Protein AF-A0A949EWD5-F1 (afdb_monomer)

pLDDT: mean 89.08, std 10.78, range [49.94, 97.94]

Foldseek 3Di:
DDDWDFPDWDADPPQWIWTATPVRDIDIDHCVVVCVDPVNVVVPDD

Sequence (46 aa):
MISHSPVYVEPLDDYRLLLRFDNKEERIFDVKPYLEDNYFSSLKSK

Secondary structure (DSSP, 8-state):
-PPPPEEEEEEETTTEEEEEETTS-EEEEE-HHHHTSTTTGGGS--

Radius of gyration: 12.76 Å; Cα contacts (8 Å, |Δi|>4): 60; chains: 1; bounding box: 28×20×27 Å

Mean predicted aligned error: 4.84 Å

Solvent-accessible surface area (backbone atoms only — not comparable to full-atom values): 2965 Å² total; per-residue (Å²): 135,89,86,79,52,74,76,46,79,44,86,44,79,90,55,26,33,43,36,32,29,76,84,71,49,73,47,82,45,77,48,57,78,51,44,72,37,80,86,41,36,78,72,56,78,129

Structure (mmCIF, N/CA/C/O backbone):
data_AF-A0A949EWD5-F1
#
_entry.id   AF-A0A949EWD5-F1
#
loop_
_atom_site.group_PDB
_atom_site.id
_atom_site.type_symbol
_atom_site.label_atom_id
_atom_site.label_alt_id
_atom_site.label_comp_id
_atom_site.label_asym_id
_atom_site.label_entity_id
_atom_site.label_seq_id
_atom_site.pdbx_PDB_ins_code
_atom_site.Cartn_x
_atom_site.Cartn_y
_atom_site.Cartn_z
_atom_site.occupancy
_atom_site.B_iso_or_equiv
_atom_site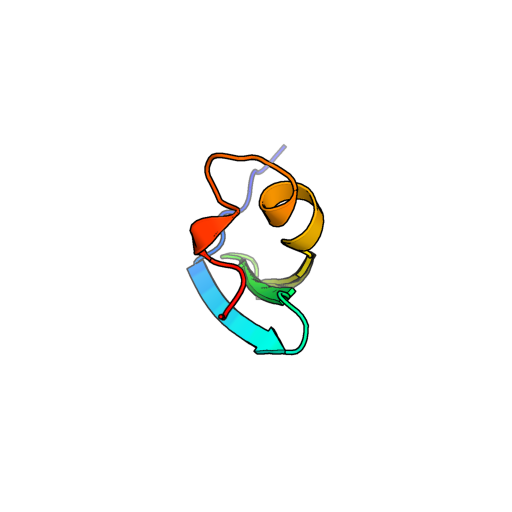.auth_seq_id
_atom_site.auth_comp_id
_atom_site.auth_asym_id
_atom_site.auth_atom_id
_atom_site.pdbx_PDB_model_num
ATOM 1 N N . MET A 1 1 ? 13.541 14.145 -15.030 1.00 56.91 1 MET A N 1
ATOM 2 C CA . MET A 1 1 ? 13.213 13.234 -13.914 1.00 56.91 1 MET A CA 1
ATOM 3 C C . MET A 1 1 ? 12.226 12.222 -14.457 1.00 56.91 1 MET A C 1
ATOM 5 O O . MET A 1 1 ? 11.215 12.647 -14.997 1.00 56.91 1 MET A O 1
ATOM 9 N N . ILE A 1 2 ? 12.559 10.933 -14.441 1.00 78.88 2 ILE A N 1
ATOM 10 C CA . ILE A 1 2 ? 11.654 9.881 -14.922 1.00 78.88 2 ILE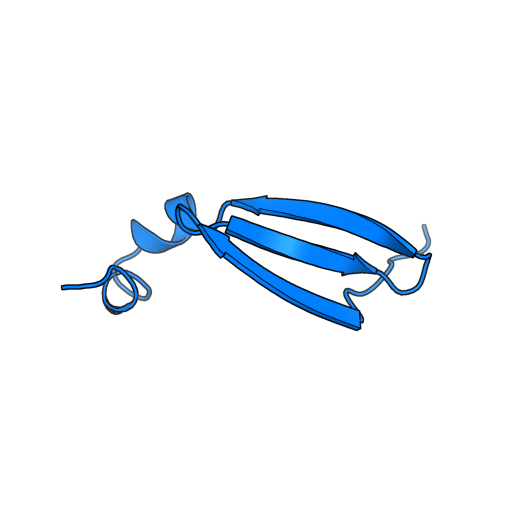 A CA 1
ATOM 11 C C . ILE A 1 2 ? 10.768 9.497 -13.737 1.00 78.88 2 ILE A C 1
ATOM 13 O O . ILE A 1 2 ? 11.287 9.167 -12.674 1.00 78.88 2 ILE A O 1
ATOM 17 N N . SER A 1 3 ? 9.451 9.617 -13.899 1.00 84.31 3 SER A N 1
ATOM 18 C CA . SER A 1 3 ? 8.486 9.129 -12.914 1.00 84.31 3 SER A CA 1
ATOM 19 C C . SER A 1 3 ? 8.154 7.684 -13.252 1.00 84.31 3 SER A C 1
ATOM 21 O O . SER A 1 3 ? 7.752 7.404 -14.379 1.00 84.31 3 SER A O 1
ATOM 23 N N . HIS A 1 4 ? 8.316 6.793 -12.283 1.00 92.12 4 HIS A N 1
ATOM 24 C CA . HIS A 1 4 ? 7.992 5.376 -12.410 1.00 92.12 4 HIS A CA 1
ATOM 25 C C . HIS A 1 4 ? 6.614 5.104 -11.816 1.00 92.12 4 HIS A C 1
ATOM 27 O O . HIS A 1 4 ? 6.260 5.694 -10.792 1.00 92.12 4 HIS A O 1
ATOM 33 N N . SER A 1 5 ? 5.838 4.225 -12.450 1.00 95.06 5 SER A N 1
ATOM 34 C CA . SER A 1 5 ? 4.484 3.889 -11.990 1.00 95.06 5 SER A CA 1
ATOM 35 C C . SER A 1 5 ? 4.454 2.521 -11.299 1.00 95.06 5 SER A C 1
ATOM 37 O O . SER A 1 5 ? 5.169 1.611 -11.733 1.00 95.06 5 SER A O 1
ATOM 39 N N . PRO A 1 6 ? 3.641 2.336 -10.241 1.00 95.56 6 PRO A N 1
ATOM 40 C CA . PRO A 1 6 ? 3.408 1.017 -9.664 1.00 95.56 6 PRO A CA 1
ATOM 41 C C . PRO A 1 6 ? 2.634 0.149 -10.666 1.00 95.56 6 PRO A C 1
ATOM 43 O O . PRO A 1 6 ? 1.615 0.570 -11.209 1.00 95.56 6 PRO A O 1
ATOM 46 N N . VAL A 1 7 ? 3.122 -1.066 -10.914 1.00 97.62 7 VAL A N 1
ATOM 47 C CA . VAL A 1 7 ? 2.530 -2.038 -11.853 1.00 97.62 7 VAL A CA 1
ATOM 48 C C . VAL A 1 7 ? 1.994 -3.288 -11.156 1.00 97.62 7 VAL A C 1
ATOM 50 O O . VAL A 1 7 ? 1.277 -4.075 -11.767 1.00 97.62 7 VAL A O 1
ATOM 53 N N . TYR A 1 8 ? 2.332 -3.481 -9.881 1.00 97.81 8 TYR A N 1
ATOM 54 C CA . TYR A 1 8 ? 1.849 -4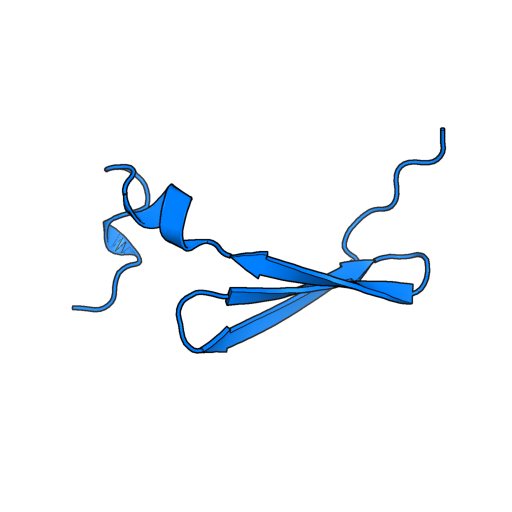.584 -9.060 1.00 97.81 8 TYR A CA 1
ATOM 55 C C . TYR A 1 8 ? 1.673 -4.134 -7.608 1.00 97.81 8 TYR A C 1
ATOM 57 O O . TYR A 1 8 ? 2.446 -3.310 -7.108 1.00 97.81 8 TYR A O 1
ATOM 65 N N . VAL A 1 9 ? 0.649 -4.690 -6.958 1.00 97.44 9 VAL A N 1
ATOM 66 C CA . VAL A 1 9 ? 0.280 -4.415 -5.571 1.00 97.44 9 VAL A CA 1
ATOM 67 C C . VAL A 1 9 ? 0.028 -5.735 -4.852 1.00 97.44 9 VAL A C 1
ATOM 69 O O . VAL A 1 9 ? -0.681 -6.596 -5.373 1.00 97.44 9 VAL A O 1
ATOM 72 N N . GLU A 1 10 ? 0.566 -5.865 -3.646 1.00 97.38 10 GLU A N 1
ATOM 73 C CA . GLU A 1 10 ? 0.251 -6.963 -2.735 1.00 97.38 10 GLU A CA 1
ATOM 74 C C . GLU A 1 10 ? -0.080 -6.397 -1.347 1.00 97.38 10 GLU A C 1
ATOM 76 O O . GLU A 1 10 ? 0.702 -5.605 -0.807 1.00 97.38 10 GLU A O 1
ATOM 81 N N . PRO A 1 11 ? -1.243 -6.747 -0.768 1.00 95.75 11 PRO A N 1
ATOM 82 C CA . PRO A 1 11 ? -1.560 -6.367 0.598 1.00 95.75 11 PRO A CA 1
ATOM 83 C C . PRO A 1 11 ? -0.717 -7.179 1.585 1.00 95.75 11 PRO A C 1
ATOM 85 O O . PRO A 1 11 ? -0.615 -8.397 1.476 1.00 95.75 11 PRO A O 1
ATOM 88 N N . LEU A 1 12 ? -0.149 -6.493 2.571 1.00 95.75 12 LEU A N 1
ATOM 89 C CA . LEU A 1 12 ? 0.581 -7.077 3.690 1.00 95.75 12 LEU A CA 1
ATOM 90 C C . LEU A 1 12 ? -0.166 -6.814 5.005 1.00 95.75 12 LEU A C 1
ATOM 92 O O . LEU A 1 12 ? -1.032 -5.939 5.096 1.00 95.75 12 LEU A O 1
ATOM 96 N N . ASP A 1 13 ? 0.235 -7.528 6.055 1.00 93.06 13 ASP A N 1
ATOM 97 C CA . ASP A 1 13 ? -0.274 -7.306 7.408 1.00 93.06 13 ASP A CA 1
ATOM 98 C C . ASP A 1 13 ? 0.036 -5.896 7.935 1.00 93.06 13 ASP A C 1
ATOM 100 O O . ASP A 1 13 ? 1.013 -5.249 7.530 1.00 93.06 13 ASP A O 1
ATOM 104 N N . ASP A 1 14 ? -0.756 -5.470 8.924 1.00 91.50 14 ASP A N 1
ATOM 105 C CA . ASP A 1 14 ? -0.664 -4.162 9.589 1.00 91.50 14 ASP A CA 1
ATOM 106 C C . ASP A 1 14 ? -0.886 -2.976 8.634 1.00 91.50 14 ASP A C 1
ATOM 108 O O . ASP A 1 14 ? -0.223 -1.945 8.728 1.00 91.50 14 ASP A O 1
ATOM 112 N N . TYR A 1 15 ? -1.826 -3.133 7.694 1.00 92.38 15 TYR A N 1
ATOM 113 C CA . TYR A 1 15 ? -2.208 -2.092 6.735 1.00 92.38 15 TYR A CA 1
ATOM 114 C C . TYR A 1 15 ? -1.008 -1.552 5.941 1.00 92.38 15 TYR A C 1
ATOM 116 O O . TYR A 1 15 ? -0.809 -0.344 5.792 1.00 92.38 15 TYR A O 1
ATOM 124 N N . ARG A 1 16 ? -0.188 -2.466 5.420 1.00 95.31 16 ARG A N 1
ATOM 125 C CA . ARG A 1 16 ? 0.942 -2.138 4.547 1.00 95.31 16 ARG A CA 1
ATOM 126 C C . ARG A 1 16 ? 0.707 -2.708 3.160 1.00 95.31 16 ARG A C 1
ATOM 128 O O . ARG A 1 16 ? 0.048 -3.729 3.004 1.00 95.31 16 A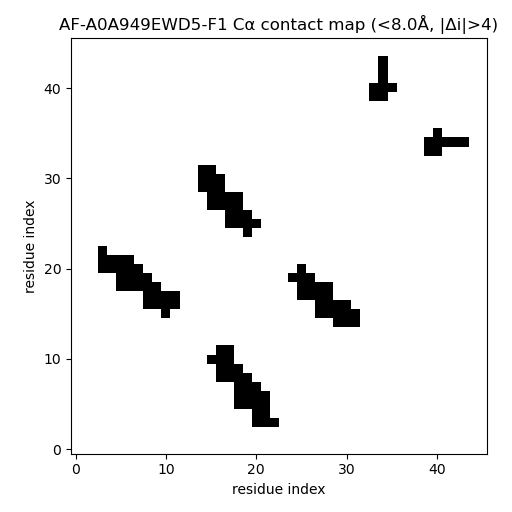RG A O 1
ATOM 135 N N . LEU A 1 17 ? 1.269 -2.057 2.153 1.00 96.56 17 LEU A N 1
ATOM 136 C CA . LEU A 1 17 ? 1.238 -2.514 0.769 1.00 96.56 17 LEU A CA 1
ATOM 137 C C . LEU A 1 17 ? 2.663 -2.704 0.268 1.00 96.56 17 LEU A C 1
ATOM 139 O O . LEU A 1 17 ? 3.504 -1.820 0.447 1.00 96.56 17 LEU A O 1
ATOM 143 N N . LEU A 1 18 ? 2.921 -3.826 -0.394 1.00 97.75 18 LEU A N 1
ATOM 144 C CA . LEU A 1 18 ? 4.092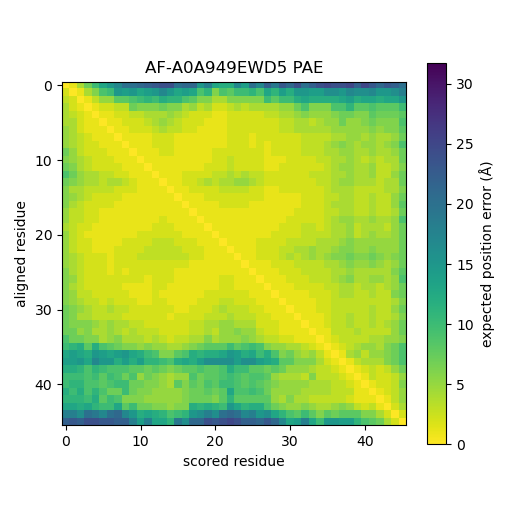 -3.981 -1.244 1.00 97.75 18 LEU A CA 1
ATOM 145 C C . LEU A 1 18 ? 3.745 -3.463 -2.640 1.00 97.75 18 LEU A C 1
ATOM 147 O O . LEU A 1 18 ? 2.816 -3.949 -3.286 1.00 97.75 18 LEU A O 1
ATOM 151 N N . LEU A 1 19 ? 4.499 -2.471 -3.102 1.00 97.88 19 LEU A N 1
ATOM 152 C CA . LEU A 1 19 ? 4.394 -1.911 -4.443 1.00 97.88 19 LEU A CA 1
ATOM 153 C C . LEU A 1 19 ? 5.602 -2.358 -5.253 1.00 97.88 19 LEU A C 1
ATOM 155 O O . LEU A 1 19 ? 6.732 -2.154 -4.810 1.00 97.88 19 LEU A O 1
ATOM 159 N N . ARG A 1 20 ? 5.376 -2.882 -6.458 1.00 97.94 20 ARG A N 1
ATOM 160 C CA . ARG A 1 20 ? 6.441 -3.057 -7.453 1.00 97.94 20 ARG A CA 1
ATOM 161 C C . ARG A 1 20 ? 6.216 -2.104 -8.617 1.00 97.94 20 ARG A C 1
ATOM 163 O O . ARG A 1 20 ? 5.119 -2.042 -9.174 1.00 97.94 20 ARG A O 1
ATOM 170 N N . PHE A 1 21 ? 7.263 -1.376 -8.979 1.00 97.44 21 PHE A N 1
ATOM 171 C CA . PHE A 1 21 ? 7.267 -0.370 -10.037 1.00 97.44 21 PHE A CA 1
ATOM 172 C C . PHE A 1 21 ? 7.729 -0.952 -11.379 1.00 97.44 21 PHE A C 1
ATOM 174 O O . PHE A 1 21 ? 8.335 -2.024 -11.441 1.00 97.44 21 PHE A O 1
ATOM 181 N N . ASP A 1 22 ? 7.440 -0.241 -12.470 1.00 97.31 22 ASP A N 1
ATOM 182 C CA . ASP A 1 22 ? 7.839 -0.613 -13.839 1.00 97.31 22 ASP A CA 1
ATOM 183 C C . ASP A 1 22 ? 9.363 -0.793 -14.023 1.00 97.31 22 ASP A C 1
ATOM 185 O O . ASP A 1 22 ? 9.810 -1.589 -14.851 1.00 97.31 22 ASP A O 1
ATOM 189 N N . ASN A 1 23 ? 10.168 -0.125 -13.197 1.00 96.12 23 ASN A N 1
ATOM 190 C CA . ASN A 1 23 ? 11.624 -0.245 -13.132 1.00 96.12 23 ASN A CA 1
ATOM 191 C C . ASN A 1 23 ? 12.111 -1.412 -12.256 1.00 96.12 23 ASN A C 1
ATOM 193 O O . ASN A 1 23 ? 13.317 -1.545 -12.048 1.00 96.12 23 ASN A O 1
ATOM 197 N N . LYS A 1 24 ? 11.195 -2.261 -11.771 1.00 96.06 24 LYS A N 1
ATOM 198 C CA . LYS A 1 24 ? 11.438 -3.388 -10.853 1.00 96.06 24 LYS A CA 1
ATOM 199 C C . LYS A 1 24 ? 11.813 -2.988 -9.423 1.00 96.06 24 LYS A C 1
ATOM 201 O O . LY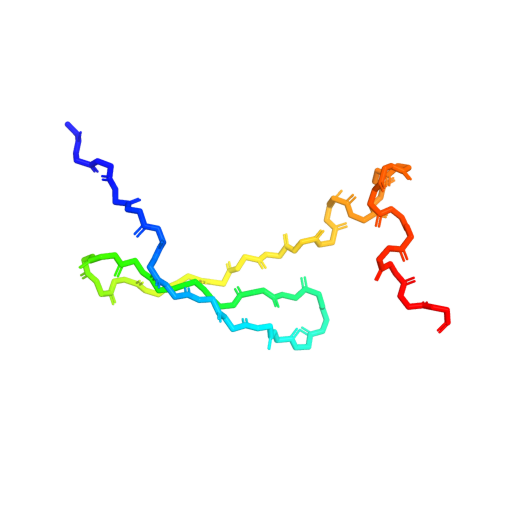S A 1 24 ? 12.163 -3.861 -8.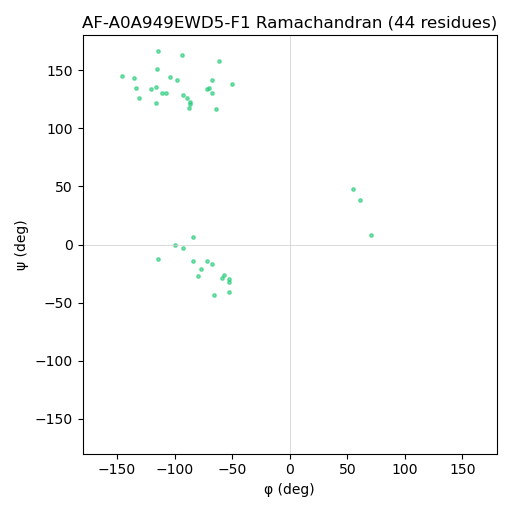636 1.00 96.06 24 LYS A O 1
ATOM 206 N N . GLU A 1 25 ? 11.735 -1.708 -9.074 1.00 97.38 25 GLU A N 1
ATOM 207 C CA . GLU A 1 25 ? 11.885 -1.260 -7.693 1.00 97.38 25 GLU A CA 1
ATOM 208 C C . GLU A 1 25 ? 10.702 -1.741 -6.847 1.00 97.38 25 GLU A C 1
ATOM 210 O O . GLU A 1 25 ? 9.556 -1.727 -7.302 1.00 97.38 25 GLU A O 1
ATOM 215 N N . GLU A 1 26 ? 10.982 -2.141 -5.609 1.00 97.62 26 GLU A N 1
ATOM 216 C CA . GLU A 1 26 ? 9.969 -2.533 -4.634 1.00 97.62 26 GLU A CA 1
ATOM 217 C C . GLU A 1 26 ? 9.980 -1.578 -3.441 1.00 97.62 26 GLU A C 1
ATOM 219 O O . GLU A 1 26 ? 11.040 -1.211 -2.928 1.00 97.62 26 GLU A O 1
ATOM 224 N N . ARG A 1 27 ? 8.791 -1.159 -2.999 1.00 97.12 27 ARG A N 1
ATOM 225 C CA . ARG A 1 27 ? 8.615 -0.272 -1.843 1.00 97.12 27 ARG A CA 1
ATOM 226 C C . 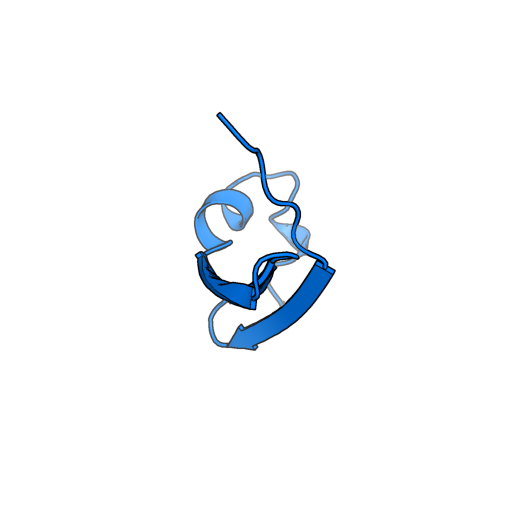ARG A 1 27 ? 7.487 -0.764 -0.953 1.00 97.12 27 ARG A C 1
ATOM 228 O O . ARG A 1 27 ? 6.458 -1.214 -1.447 1.00 97.12 27 ARG A O 1
ATOM 235 N N . ILE A 1 28 ? 7.667 -0.602 0.356 1.00 97.44 28 ILE A N 1
ATOM 236 C CA . ILE A 1 28 ? 6.597 -0.786 1.336 1.00 97.44 28 ILE A CA 1
ATOM 237 C C . ILE A 1 28 ? 5.941 0.566 1.583 1.00 97.44 28 ILE A C 1
ATOM 239 O O . ILE A 1 28 ? 6.620 1.549 1.883 1.00 97.44 28 ILE A O 1
ATOM 243 N N . PHE A 1 29 ? 4.621 0.600 1.467 1.00 95.88 29 PHE A N 1
ATOM 244 C CA . PHE A 1 29 ? 3.813 1.779 1.715 1.00 95.88 29 PHE A CA 1
ATOM 245 C C . PHE A 1 29 ? 2.877 1.527 2.897 1.00 95.88 29 PHE A C 1
ATOM 247 O O . PHE A 1 29 ? 2.091 0.581 2.879 1.00 95.88 29 PHE A O 1
ATOM 254 N N . ASP A 1 30 ? 2.990 2.354 3.934 1.00 94.75 30 ASP A N 1
ATOM 255 C CA . ASP A 1 30 ? 2.144 2.288 5.126 1.00 94.75 30 ASP A CA 1
ATOM 256 C C . ASP A 1 30 ? 0.874 3.113 4.893 1.00 94.75 30 ASP A C 1
ATOM 258 O O . ASP A 1 30 ? 0.955 4.326 4.678 1.00 94.75 30 ASP A O 1
ATOM 262 N N . VAL A 1 31 ? -0.296 2.461 4.909 1.00 92.62 31 VAL A N 1
ATOM 263 C CA . VAL A 1 31 ? -1.571 3.154 4.683 1.00 92.62 31 VAL A CA 1
ATOM 264 C C . VAL A 1 31 ? -2.244 3.630 5.972 1.00 92.62 31 VAL A C 1
ATOM 266 O O . VAL A 1 31 ? -3.262 4.318 5.890 1.00 92.62 31 VAL A O 1
ATOM 269 N N . LYS A 1 32 ? -1.691 3.337 7.159 1.00 90.62 32 LYS A N 1
ATOM 270 C CA . LYS A 1 32 ? -2.273 3.742 8.454 1.00 90.62 32 LYS A CA 1
ATOM 271 C C . LYS A 1 32 ? -2.586 5.238 8.560 1.00 90.62 32 LYS A C 1
ATOM 273 O O . LYS A 1 32 ? -3.679 5.534 9.045 1.00 90.62 32 LYS A O 1
ATOM 278 N N . PRO A 1 33 ? -1.744 6.172 8.063 1.00 89.69 33 PRO A N 1
ATOM 279 C CA . PRO A 1 33 ? -2.063 7.600 8.113 1.00 89.69 33 PRO A CA 1
ATOM 280 C C . PRO A 1 33 ? -3.373 7.958 7.399 1.00 89.69 33 PRO A C 1
ATOM 282 O O . PRO A 1 33 ? -4.058 8.893 7.797 1.00 89.69 33 PRO A O 1
ATOM 285 N N . TYR A 1 34 ? -3.763 7.198 6.372 1.00 87.00 34 TYR A N 1
ATOM 286 C CA . TYR A 1 34 ? -5.022 7.426 5.660 1.00 87.00 34 TYR A CA 1
ATOM 287 C C . TYR A 1 34 ? -6.221 6.860 6.411 1.00 87.00 34 TYR A C 1
ATOM 289 O O . TYR A 1 34 ? -7.316 7.389 6.286 1.00 87.00 34 TYR A O 1
ATOM 297 N N . LEU A 1 35 ? -6.032 5.826 7.232 1.00 84.69 35 LEU A N 1
ATOM 298 C CA . LEU A 1 35 ? -7.109 5.240 8.032 1.00 84.69 35 LEU A CA 1
ATOM 299 C C . LEU A 1 35 ? -7.547 6.137 9.197 1.00 84.69 35 LEU A C 1
ATOM 301 O O . LEU A 1 35 ? -8.554 5.854 9.851 1.00 84.69 35 LEU A O 1
ATOM 305 N N . GLU A 1 36 ? -6.761 7.158 9.528 1.00 80.75 36 GLU A N 1
ATOM 306 C CA . GLU A 1 36 ? -7.151 8.219 10.461 1.00 80.75 36 GLU A CA 1
ATOM 307 C C . GLU A 1 36 ? -8.108 9.229 9.817 1.00 80.75 36 GLU A C 1
ATOM 309 O O . GLU A 1 36 ? -8.870 9.880 10.530 1.00 80.75 36 GLU A O 1
ATOM 314 N N . ASP A 1 37 ? -8.134 9.312 8.483 1.00 79.62 37 ASP A N 1
ATOM 315 C CA . ASP A 1 37 ? -9.127 10.094 7.757 1.00 79.62 37 ASP A CA 1
ATOM 316 C C . ASP A 1 37 ? -10.505 9.419 7.861 1.00 79.62 37 ASP A C 1
ATOM 318 O O . ASP A 1 37 ? -10.658 8.208 7.652 1.00 79.62 37 ASP A O 1
ATOM 322 N N . ASN A 1 38 ? -11.537 10.219 8.147 1.00 75.38 38 ASN A N 1
ATOM 323 C CA . ASN A 1 38 ? -12.927 9.772 8.192 1.00 75.38 38 ASN A CA 1
ATOM 324 C C . ASN A 1 38 ? -13.334 9.035 6.909 1.00 75.38 38 ASN A C 1
ATOM 326 O O . ASN A 1 38 ? -14.127 8.096 6.986 1.00 75.38 38 ASN A O 1
ATOM 330 N N . TYR A 1 39 ? -12.773 9.408 5.753 1.00 81.69 39 TYR A N 1
ATOM 331 C CA . TYR A 1 39 ? -13.102 8.785 4.472 1.00 81.69 39 TYR A CA 1
ATOM 332 C C . TYR A 1 39 ? -12.676 7.309 4.390 1.00 81.69 39 TYR A C 1
ATOM 334 O O . TYR A 1 39 ? -13.455 6.461 3.953 1.00 81.69 39 TYR A O 1
ATOM 342 N N . PHE A 1 40 ? -11.472 6.973 4.864 1.00 82.00 40 PHE A N 1
ATOM 343 C CA . PHE A 1 40 ? -10.935 5.605 4.805 1.00 82.00 40 PHE A CA 1
ATOM 344 C C . PHE A 1 40 ? -11.067 4.839 6.124 1.00 82.00 40 PHE A C 1
ATOM 346 O O . PHE A 1 40 ? -10.713 3.663 6.191 1.00 82.00 40 PHE A O 1
ATOM 353 N N . SER A 1 41 ? -11.622 5.466 7.161 1.00 78.81 41 SER A N 1
ATOM 354 C CA . SER A 1 41 ? -11.878 4.841 8.463 1.00 78.81 41 SER A CA 1
ATOM 355 C C . SER A 1 41 ? -12.676 3.530 8.373 1.00 78.81 41 SER A C 1
ATOM 357 O O . SER A 1 41 ? -12.456 2.630 9.177 1.00 78.81 41 SER A O 1
ATOM 359 N N . SER A 1 42 ? -13.538 3.378 7.359 1.00 82.12 42 SER A N 1
ATOM 360 C CA . SER A 1 42 ? -14.327 2.161 7.098 1.00 82.12 42 SER A CA 1
ATOM 361 C C . SER A 1 42 ? -13.502 0.941 6.666 1.00 82.12 42 SER A C 1
ATOM 363 O O . SER A 1 42 ? -14.002 -0.180 6.723 1.00 82.12 42 SER A O 1
ATOM 365 N N . LEU A 1 43 ? -12.251 1.148 6.242 1.00 81.88 43 LEU A N 1
ATOM 366 C CA . LEU A 1 43 ? -11.320 0.081 5.873 1.00 81.88 43 LEU A CA 1
ATOM 367 C C . LEU A 1 43 ? -10.596 -0.510 7.084 1.00 81.88 43 LEU A C 1
ATOM 369 O O . LEU A 1 43 ? -9.998 -1.580 6.965 1.00 81.88 43 LEU A O 1
ATOM 373 N N . LYS A 1 44 ? -10.646 0.157 8.248 1.00 78.06 44 LYS A N 1
ATOM 374 C CA . LYS A 1 44 ? -10.255 -0.486 9.503 1.00 78.06 44 LYS A CA 1
ATOM 375 C C . LYS A 1 44 ? -11.243 -1.625 9.728 1.00 78.06 44 LYS A C 1
ATOM 377 O O . LYS A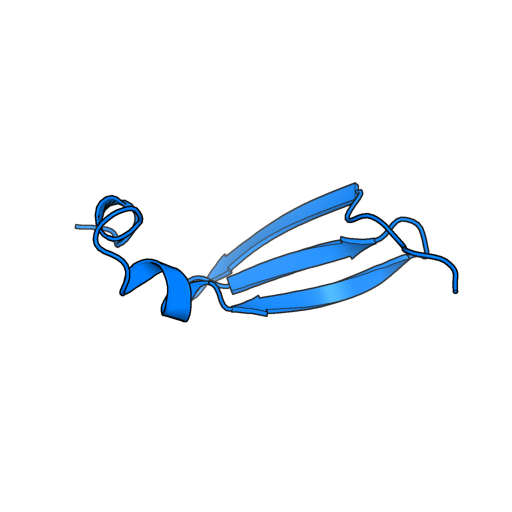 1 44 ? -12.442 -1.371 9.842 1.00 78.06 44 LYS A O 1
ATOM 382 N N . SER A 1 45 ? -10.755 -2.867 9.735 1.00 68.56 45 SER A N 1
ATOM 383 C CA . SER A 1 45 ? -11.613 -4.016 10.032 1.00 68.56 45 SER A CA 1
ATOM 384 C C . SER A 1 45 ? -12.381 -3.746 11.323 1.00 68.56 45 SER A C 1
ATOM 386 O O . SER A 1 45 ? -11.819 -3.223 12.288 1.00 68.56 45 SER A O 1
ATOM 388 N N . LYS A 1 46 ? -13.664 -4.104 11.307 1.00 49.94 46 LYS A N 1
ATOM 389 C CA . LYS A 1 46 ? -14.456 -4.278 12.523 1.00 49.94 46 LYS A CA 1
ATOM 390 C C . LYS A 1 46 ? -13.818 -5.322 13.435 1.00 49.94 46 LYS A C 1
ATOM 392 O O . LYS A 1 46 ? -13.137 -6.224 12.886 1.00 49.94 46 LYS A O 1
#

Nearest PDB structures (foldseek):
  5xhu-assembly1_A  TM=7.004E-01  e=5.408E-01  Bacillus subtilis
  7zai-assembly1_E  TM=6.655E-01  e=7.423E-01  Pyrococcus abyssi GE5
  6th6-assembly1_Af  TM=6.524E-01  e=1.085E+00  Thermococcus kodakarensis KOD1
  9e7f-assembly1_BE  TM=7.163E-01  e=2.990E+00  Pyrobaculum calidifontis JCM 11548
  1cce-assembly1_A  TM=3.195E-01  e=6.967E-01  Saccharomyces cerevisiae